Protein AF-M3IKJ7-F1 (afdb_monomer_lite)

Structure (mmCIF, N/CA/C/O backbone):
data_AF-M3IKJ7-F1
#
_entry.id   AF-M3IKJ7-F1
#
loop_
_atom_site.group_PDB
_atom_site.id
_atom_site.type_symbol
_atom_site.label_atom_id
_atom_site.label_alt_id
_atom_site.label_comp_id
_atom_site.label_asym_id
_atom_site.label_entity_id
_atom_site.label_seq_id
_atom_site.pdbx_PDB_ins_code
_atom_site.Cartn_x
_atom_site.Cartn_y
_atom_site.Cartn_z
_atom_site.occupancy
_atom_site.B_iso_or_equiv
_atom_site.auth_seq_id
_atom_site.auth_comp_id
_atom_site.auth_asym_id
_atom_site.auth_atom_id
_atom_site.pdbx_PDB_model_num
ATOM 1 N N . PHE A 1 1 ? 7.448 16.119 17.768 1.00 49.19 1 PHE A N 1
ATOM 2 C CA . PHE A 1 1 ? 7.186 15.509 16.449 1.00 49.19 1 PHE A CA 1
ATOM 3 C C . PHE A 1 1 ? 8.216 16.037 15.469 1.00 49.19 1 PHE A C 1
ATOM 5 O O . PHE A 1 1 ? 8.389 17.247 15.409 1.00 49.19 1 PHE A O 1
ATOM 12 N N . ASP A 1 2 ? 8.937 15.153 14.779 1.00 50.84 2 ASP A N 1
ATOM 13 C CA . ASP A 1 2 ? 10.041 15.494 13.873 1.00 50.84 2 ASP A CA 1
ATOM 14 C C . ASP A 1 2 ? 9.642 15.361 12.386 1.00 50.84 2 ASP A C 1
ATOM 16 O O . ASP A 1 2 ? 8.626 14.754 12.038 1.00 50.84 2 ASP A O 1
ATOM 20 N N . GLY A 1 3 ? 10.426 15.962 11.483 1.00 58.59 3 GLY A N 1
ATOM 21 C CA . GLY A 1 3 ? 10.156 15.958 10.034 1.00 58.59 3 GLY A CA 1
ATOM 22 C C . GLY A 1 3 ? 10.235 14.572 9.375 1.00 58.59 3 GLY A C 1
ATOM 23 O O . GLY A 1 3 ? 9.648 14.350 8.311 1.00 58.59 3 GLY A O 1
ATOM 24 N N . ILE A 1 4 ? 10.904 13.615 10.027 1.00 61.31 4 ILE A N 1
ATOM 25 C CA . ILE A 1 4 ? 10.989 12.216 9.587 1.00 61.31 4 ILE A CA 1
ATOM 26 C C . ILE A 1 4 ? 9.633 11.526 9.776 1.00 61.31 4 ILE A C 1
ATOM 28 O O . ILE A 1 4 ? 9.158 10.853 8.858 1.00 61.31 4 ILE A O 1
ATOM 32 N N . SER A 1 5 ? 8.960 11.761 10.908 1.00 62.12 5 SER A N 1
ATOM 33 C CA . SER A 1 5 ? 7.628 11.209 11.183 1.00 62.12 5 SER A CA 1
ATOM 34 C C . SER A 1 5 ? 6.588 11.650 10.143 1.00 62.12 5 SER A C 1
ATOM 36 O O . SER A 1 5 ? 5.828 10.821 9.639 1.00 62.12 5 SER A O 1
ATOM 38 N N . TYR A 1 6 ? 6.600 12.925 9.737 1.00 68.25 6 TYR A N 1
ATOM 39 C CA . TYR A 1 6 ? 5.694 13.439 8.697 1.00 68.25 6 TYR A CA 1
ATOM 40 C C . TYR A 1 6 ? 6.002 12.878 7.305 1.00 68.25 6 TYR A C 1
ATOM 42 O O . TYR A 1 6 ? 5.088 12.489 6.574 1.00 68.25 6 TYR A O 1
ATOM 50 N N . SER A 1 7 ? 7.283 12.783 6.944 1.00 70.75 7 SER A N 1
ATOM 51 C CA . SER A 1 7 ? 7.700 12.274 5.630 1.00 70.75 7 SER A CA 1
ATOM 52 C C . SER A 1 7 ? 7.382 10.783 5.460 1.00 70.75 7 SER A C 1
ATOM 54 O O . SER A 1 7 ? 6.938 10.354 4.386 1.00 70.75 7 SER A O 1
ATOM 56 N N . LYS A 1 8 ? 7.537 9.989 6.532 1.00 81.12 8 LYS A N 1
ATOM 57 C CA . LYS A 1 8 ? 7.109 8.584 6.558 1.00 81.12 8 LYS A CA 1
ATOM 58 C C . LYS A 1 8 ? 5.586 8.483 6.475 1.00 81.12 8 LYS A C 1
ATOM 60 O O . LYS A 1 8 ? 5.088 7.744 5.630 1.00 81.12 8 LYS A O 1
ATOM 65 N N . GLY A 1 9 ? 4.857 9.267 7.272 1.00 83.69 9 GLY A N 1
ATOM 66 C CA . GLY A 1 9 ? 3.391 9.278 7.268 1.00 83.69 9 GLY A CA 1
ATOM 67 C C . GLY A 1 9 ? 2.797 9.570 5.886 1.00 83.69 9 GLY A C 1
ATOM 68 O O . GLY A 1 9 ? 1.960 8.813 5.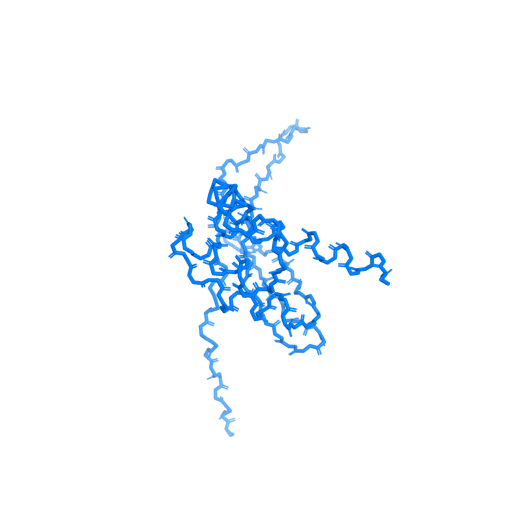398 1.00 83.69 9 GLY A O 1
ATOM 69 N N . ALA A 1 10 ? 3.296 10.602 5.198 1.00 86.69 10 ALA A N 1
ATOM 70 C CA . ALA A 1 10 ? 2.858 10.931 3.840 1.00 86.69 10 ALA A CA 1
ATOM 71 C C . ALA A 1 10 ? 3.135 9.799 2.834 1.00 86.69 10 ALA A C 1
ATOM 73 O O . ALA A 1 10 ? 2.326 9.542 1.943 1.00 86.69 10 ALA A O 1
ATOM 74 N N . SER A 1 11 ? 4.267 9.104 2.976 1.00 88.00 11 SER A N 1
ATOM 75 C CA . SER A 1 11 ? 4.621 7.982 2.099 1.00 88.00 11 SER A CA 1
ATOM 76 C C . SER A 1 11 ? 3.728 6.764 2.335 1.00 88.00 11 SER A C 1
ATOM 78 O O . SER A 1 11 ? 3.300 6.144 1.367 1.00 88.00 11 SER A O 1
ATOM 80 N N . VAL A 1 12 ? 3.374 6.471 3.591 1.00 90.25 12 VAL A N 1
ATOM 81 C CA . VAL A 1 12 ? 2.422 5.403 3.934 1.00 90.25 12 VAL A CA 1
ATOM 82 C C . VAL A 1 12 ? 1.039 5.687 3.344 1.00 90.25 12 VAL A C 1
ATOM 84 O O . VAL A 1 12 ? 0.448 4.799 2.739 1.00 90.25 12 VAL A O 1
ATOM 87 N N . LEU A 1 13 ? 0.534 6.920 3.461 1.00 92.25 13 LEU A N 1
ATOM 88 C CA . LEU A 1 13 ? -0.772 7.286 2.898 1.00 92.25 13 LEU A CA 1
ATOM 89 C C . LEU A 1 13 ? -0.793 7.196 1.371 1.00 92.25 13 LEU A C 1
ATOM 91 O O . LEU A 1 13 ? -1.753 6.676 0.807 1.00 92.25 13 LEU A O 1
ATOM 95 N N . ARG A 1 14 ? 0.273 7.655 0.700 1.00 91.56 14 ARG A N 1
ATOM 96 C CA . ARG A 1 14 ? 0.411 7.464 -0.750 1.00 91.56 14 ARG A CA 1
ATOM 97 C C . ARG A 1 14 ? 0.387 5.986 -1.104 1.00 91.56 14 ARG A C 1
ATOM 99 O O . ARG A 1 14 ? -0.348 5.601 -2.002 1.00 91.56 14 ARG A O 1
ATOM 106 N N . GLN A 1 15 ? 1.141 5.164 -0.381 1.00 93.19 15 GLN A N 1
ATOM 107 C CA . GLN A 1 15 ? 1.187 3.739 -0.660 1.00 93.19 15 GLN A CA 1
ATOM 108 C C . GLN A 1 15 ? -0.156 3.049 -0.440 1.00 93.19 15 GLN A C 1
ATOM 110 O O . GLN A 1 15 ? -0.546 2.223 -1.258 1.00 93.19 15 GLN A O 1
ATOM 115 N N . LEU A 1 16 ? -0.889 3.421 0.613 1.00 93.38 16 LEU A N 1
ATOM 116 C CA . LEU A 1 16 ? -2.245 2.931 0.839 1.00 93.38 16 LEU A CA 1
ATOM 117 C C . LEU A 1 16 ? -3.164 3.300 -0.327 1.00 93.38 16 LEU A C 1
ATOM 119 O O . LEU A 1 16 ? -3.900 2.450 -0.808 1.00 93.38 16 LEU A O 1
ATOM 123 N N . MET A 1 17 ? -3.094 4.547 -0.800 1.00 93.88 17 MET A N 1
ATOM 124 C CA . MET A 1 17 ? -3.883 5.021 -1.938 1.00 93.88 17 MET A CA 1
ATOM 125 C C . MET A 1 17 ? -3.571 4.241 -3.222 1.00 93.88 17 MET A C 1
ATOM 127 O O . MET A 1 17 ? -4.501 3.855 -3.922 1.00 93.88 17 MET A O 1
ATOM 131 N N . TYR A 1 18 ? -2.296 3.962 -3.514 1.00 91.56 18 TYR A N 1
ATOM 132 C CA . TYR A 1 18 ? -1.926 3.092 -4.639 1.00 91.56 18 TYR A CA 1
ATOM 133 C C . TYR A 1 18 ? -2.409 1.651 -4.439 1.00 91.56 18 TYR A C 1
ATOM 135 O O . TYR A 1 18 ? -2.829 1.018 -5.401 1.00 91.56 18 TYR A O 1
ATOM 143 N N . TYR A 1 19 ? -2.371 1.144 -3.205 1.00 91.12 19 TYR A N 1
ATOM 144 C CA . TYR A 1 19 ? -2.745 -0.232 -2.880 1.00 91.12 19 TYR A CA 1
ATOM 145 C C . TYR A 1 19 ? -4.250 -0.493 -2.998 1.00 91.12 19 TYR A C 1
ATOM 147 O O . TYR A 1 19 ? -4.653 -1.512 -3.546 1.00 91.12 19 TYR A O 1
ATOM 155 N N . ILE A 1 20 ? -5.092 0.429 -2.520 1.00 92.44 20 ILE A N 1
ATOM 156 C CA . ILE A 1 20 ? -6.556 0.254 -2.547 1.00 92.44 20 ILE A CA 1
ATOM 157 C C . ILE A 1 20 ? -7.242 0.931 -3.741 1.00 92.44 20 ILE A C 1
ATOM 159 O O . ILE A 1 20 ? -8.445 0.754 -3.943 1.00 92.44 20 ILE A O 1
ATOM 163 N N . GLY A 1 21 ? -6.493 1.723 -4.510 1.00 91.12 21 GLY A N 1
ATOM 164 C CA . GLY A 1 21 ? -6.993 2.556 -5.598 1.00 91.12 21 GLY A CA 1
ATOM 165 C C . GLY A 1 21 ? -7.435 3.951 -5.142 1.00 91.12 21 GLY A C 1
ATOM 166 O O . GLY A 1 21 ? -8.006 4.139 -4.064 1.00 91.12 21 GLY A O 1
ATOM 167 N N . GLU A 1 22 ? -7.197 4.949 -5.996 1.00 93.19 22 GLU A N 1
ATOM 168 C CA . GLU A 1 22 ? -7.457 6.362 -5.694 1.00 93.19 22 GLU A CA 1
ATOM 169 C C . GLU A 1 22 ? -8.942 6.652 -5.422 1.00 93.19 22 GLU A C 1
ATOM 171 O O . GLU A 1 22 ? -9.268 7.369 -4.472 1.00 93.19 22 GLU A O 1
ATOM 176 N N . ASP A 1 23 ? -9.851 6.060 -6.201 1.00 95.00 23 ASP A N 1
ATOM 177 C CA . ASP A 1 23 ? -11.296 6.246 -6.026 1.00 95.00 23 ASP A CA 1
ATOM 178 C C . ASP A 1 23 ? -11.797 5.638 -4.712 1.00 95.00 23 ASP A C 1
ATOM 180 O O . ASP A 1 23 ? -12.518 6.299 -3.956 1.00 95.00 23 ASP A O 1
ATOM 184 N N . SER A 1 24 ? -11.364 4.414 -4.393 1.00 95.25 24 SER A N 1
ATOM 185 C CA . SER A 1 24 ? -11.658 3.754 -3.115 1.00 95.25 24 SER A CA 1
ATOM 186 C C . SER A 1 24 ? -11.144 4.582 -1.943 1.00 95.25 24 SER A C 1
ATOM 188 O O . SER A 1 24 ? -11.883 4.823 -0.990 1.00 95.25 24 SER A O 1
ATOM 190 N N . PHE A 1 25 ? -9.908 5.084 -2.033 1.00 95.75 25 PHE A N 1
ATOM 191 C CA . PHE A 1 25 ? -9.309 5.934 -1.008 1.00 95.75 25 PHE A CA 1
ATOM 192 C C . PHE A 1 25 ? -10.103 7.230 -0.810 1.00 95.75 25 PHE A C 1
ATOM 194 O O . PHE A 1 25 ? -10.460 7.580 0.315 1.00 95.75 25 PHE A O 1
ATOM 201 N N . ARG A 1 26 ? -10.453 7.938 -1.891 1.00 97.25 26 ARG A N 1
ATOM 202 C CA . ARG A 1 26 ? -11.256 9.172 -1.819 1.00 97.25 26 ARG A CA 1
ATOM 203 C C . ARG A 1 26 ? -12.636 8.932 -1.214 1.00 97.25 26 ARG A C 1
ATOM 205 O O . ARG A 1 26 ? -13.080 9.718 -0.373 1.00 97.25 26 ARG A O 1
ATOM 212 N N . ASN A 1 27 ? -13.314 7.863 -1.621 1.00 97.69 27 ASN A N 1
ATOM 213 C CA . ASN A 1 27 ? -14.622 7.506 -1.080 1.00 97.69 27 ASN A CA 1
ATOM 214 C C . ASN A 1 27 ? -14.529 7.116 0.401 1.00 97.69 27 ASN A C 1
ATOM 216 O O . ASN A 1 27 ? -15.356 7.562 1.200 1.00 97.69 27 ASN A O 1
ATOM 220 N N . ALA A 1 28 ? -13.482 6.387 0.791 1.00 97.19 28 ALA A N 1
ATOM 221 C CA . ALA A 1 28 ? -13.230 6.025 2.178 1.00 97.19 28 ALA A CA 1
ATOM 222 C C . ALA A 1 28 ? -12.971 7.260 3.046 1.00 97.19 28 ALA A C 1
ATOM 224 O O . ALA A 1 28 ? -13.550 7.376 4.120 1.00 97.19 28 ALA A O 1
ATOM 225 N N . MET A 1 29 ? -12.179 8.226 2.566 1.00 97.50 29 MET A N 1
ATOM 226 C CA . MET A 1 29 ? -11.946 9.489 3.277 1.00 97.50 29 MET A CA 1
ATOM 227 C C . MET A 1 29 ? -13.249 10.261 3.508 1.00 97.50 29 MET A C 1
ATOM 229 O O . MET A 1 29 ? -13.505 10.724 4.620 1.00 97.50 29 MET A O 1
ATOM 233 N N . ARG A 1 30 ? -14.104 10.376 2.480 1.00 97.69 30 ARG A N 1
ATOM 234 C CA . ARG A 1 30 ? -15.425 11.018 2.612 1.00 97.69 30 ARG A CA 1
ATOM 235 C C . ARG A 1 30 ? -16.266 10.330 3.685 1.00 97.69 30 ARG A C 1
ATOM 237 O O . ARG A 1 30 ? -16.794 11.003 4.568 1.00 97.69 30 ARG A O 1
ATOM 244 N N . LYS A 1 31 ? -16.344 8.999 3.634 1.00 97.69 31 LYS A N 1
ATOM 245 C CA . LYS A 1 31 ? -17.087 8.185 4.600 1.00 97.69 31 LYS A CA 1
ATOM 246 C C . LYS A 1 31 ? -16.530 8.324 6.016 1.00 97.69 31 LYS A C 1
ATOM 248 O O . LYS A 1 31 ? -17.299 8.524 6.950 1.00 97.69 31 LYS A O 1
ATOM 253 N N . TYR A 1 32 ? -15.210 8.280 6.168 1.00 97.75 32 TYR A N 1
ATOM 254 C CA . TYR A 1 32 ? -14.512 8.410 7.444 1.00 97.75 32 TYR A CA 1
ATOM 255 C C . TYR A 1 32 ? -14.833 9.743 8.120 1.00 97.75 32 TYR A C 1
ATOM 257 O O . TYR A 1 32 ? -15.314 9.771 9.252 1.00 97.75 32 TYR A O 1
ATOM 265 N N . PHE A 1 33 ? -14.653 10.855 7.403 1.00 97.06 33 PHE A N 1
ATOM 266 C CA . PHE A 1 33 ? -14.921 12.182 7.955 1.00 97.06 33 PHE A CA 1
ATOM 267 C C . PHE A 1 33 ? -16.398 12.412 8.278 1.00 97.06 33 PHE A C 1
ATOM 269 O O . PHE A 1 33 ? -16.702 13.098 9.250 1.00 97.06 33 PHE A O 1
ATOM 276 N N . GLN A 1 34 ? -17.319 11.845 7.494 1.00 97.44 34 GLN A N 1
ATOM 277 C CA . GLN A 1 34 ? -18.748 11.906 7.807 1.00 97.44 34 GLN A CA 1
ATOM 278 C C . GLN A 1 34 ? -19.087 11.093 9.060 1.00 97.44 34 GLN A C 1
ATOM 280 O O . GLN A 1 34 ? -19.786 11.596 9.938 1.00 97.44 34 GLN A O 1
ATOM 285 N N . LYS A 1 35 ? -18.568 9.864 9.158 1.00 97.31 35 LYS A N 1
ATOM 286 C CA . LYS A 1 35 ? -18.843 8.928 10.257 1.00 97.31 35 LYS A CA 1
ATOM 287 C C . LYS A 1 35 ? -18.307 9.424 11.598 1.00 97.31 35 LYS A C 1
ATOM 289 O O . LYS A 1 35 ? -18.998 9.306 12.602 1.00 97.31 35 LYS A O 1
ATOM 294 N N . PHE A 1 36 ? -17.104 9.992 11.611 1.00 97.06 36 PHE A N 1
ATOM 295 C CA . PHE A 1 36 ? -16.411 10.397 12.838 1.00 97.06 36 PHE A CA 1
ATOM 296 C C . PHE A 1 36 ? -16.386 11.912 13.056 1.00 97.06 36 PHE A C 1
ATOM 298 O O . PHE A 1 36 ? -15.547 12.443 13.787 1.00 97.06 36 PHE A O 1
ATOM 305 N N . LYS A 1 37 ? -17.314 12.638 12.426 1.00 96.25 37 LYS A N 1
ATOM 306 C CA . LYS A 1 37 ? -17.438 14.084 12.599 1.00 96.25 37 LYS A CA 1
ATOM 307 C C . LYS A 1 37 ? -17.582 14.434 14.087 1.00 96.25 37 LYS A C 1
ATOM 309 O O . LYS A 1 37 ? -18.373 13.821 14.800 1.00 96.25 37 LYS A O 1
ATOM 314 N N . ASN A 1 38 ? -16.836 15.445 14.538 1.00 93.88 38 ASN A N 1
ATOM 315 C CA . ASN A 1 38 ? -16.834 15.941 15.924 1.00 93.88 38 ASN A CA 1
ATOM 316 C C . ASN A 1 38 ? -16.475 14.881 16.985 1.00 93.88 38 ASN A C 1
ATOM 318 O O . ASN A 1 38 ? -16.836 15.035 18.149 1.00 93.88 38 ASN A O 1
ATOM 322 N N . SER A 1 39 ? -15.791 13.809 16.585 1.00 94.75 39 SER A N 1
ATOM 323 C CA . SER A 1 39 ? -15.410 12.698 17.457 1.00 94.75 39 SER A CA 1
ATOM 324 C C . SER A 1 39 ? -13.895 12.502 17.445 1.00 94.75 39 SER A C 1
ATOM 326 O O . SER A 1 39 ? -13.207 12.919 16.513 1.00 94.75 39 SER A O 1
ATOM 328 N N . ASN A 1 40 ? -13.377 11.836 18.474 1.00 94.62 40 ASN A N 1
ATOM 329 C CA . ASN A 1 40 ? -12.000 11.350 18.480 1.00 94.62 40 ASN A CA 1
ATOM 330 C C . ASN A 1 40 ? -11.938 9.979 17.802 1.00 94.62 40 ASN A C 1
ATOM 332 O O . ASN A 1 40 ? -12.889 9.206 17.889 1.00 94.62 40 ASN A O 1
ATOM 336 N N . THR A 1 41 ? -10.821 9.687 17.142 1.00 95.31 41 THR A N 1
ATOM 337 C CA . THR A 1 41 ? -10.630 8.455 16.363 1.00 95.31 41 THR A CA 1
ATOM 338 C C . THR A 1 41 ? -9.305 7.791 16.701 1.00 95.31 41 THR A C 1
ATOM 340 O O . THR A 1 41 ? -8.379 8.443 17.189 1.00 95.31 41 THR A O 1
ATOM 343 N N . ILE A 1 42 ? -9.219 6.494 16.425 1.00 93.44 42 ILE A N 1
ATOM 344 C CA . ILE A 1 42 ? -7.996 5.695 16.513 1.00 93.44 42 ILE A CA 1
ATOM 345 C C . ILE A 1 42 ? -7.626 5.107 15.145 1.00 93.44 42 ILE A C 1
ATOM 347 O O . ILE A 1 42 ? -8.422 5.105 14.210 1.00 93.44 42 ILE A O 1
ATOM 351 N N . GLN A 1 43 ? -6.414 4.556 15.020 1.00 91.81 43 GLN A N 1
ATOM 352 C CA . GLN A 1 43 ? -5.921 3.954 13.770 1.00 91.81 43 GLN A CA 1
ATOM 353 C C . GLN A 1 43 ? -6.881 2.901 13.191 1.00 91.81 43 GLN A C 1
ATOM 355 O O . GLN A 1 43 ? -7.094 2.874 11.980 1.00 91.81 43 GLN A O 1
ATOM 360 N N . ASN A 1 44 ? -7.497 2.070 14.036 1.00 93.12 44 ASN A N 1
ATOM 361 C CA . ASN A 1 44 ? -8.426 1.036 13.575 1.00 93.12 44 ASN A CA 1
ATOM 362 C C . ASN A 1 44 ? -9.682 1.621 12.913 1.00 93.12 44 ASN A C 1
ATOM 364 O O . ASN A 1 44 ? -10.113 1.085 11.900 1.00 93.12 44 ASN A O 1
ATOM 368 N N . ASP A 1 45 ? -10.205 2.756 13.394 1.00 95.50 45 ASP A N 1
ATOM 369 C CA . ASP A 1 45 ? -11.365 3.421 12.780 1.00 95.50 45 ASP A CA 1
ATOM 370 C C . ASP A 1 45 ? -11.088 3.793 11.317 1.00 95.50 45 ASP A C 1
ATOM 372 O O . ASP A 1 45 ? -11.935 3.637 10.428 1.00 95.50 45 ASP A O 1
ATOM 376 N N . PHE A 1 46 ? -9.872 4.282 11.068 1.00 94.62 46 PHE A N 1
ATOM 377 C CA . PHE A 1 46 ? -9.403 4.641 9.738 1.00 94.62 46 PHE A CA 1
ATOM 378 C C . PHE A 1 46 ? -9.237 3.398 8.860 1.00 94.62 46 PHE A C 1
ATOM 380 O O . PHE A 1 46 ? -9.785 3.347 7.756 1.00 94.62 46 PHE A O 1
ATOM 387 N N . LEU A 1 47 ? -8.534 2.377 9.359 1.00 94.44 47 LEU A N 1
ATOM 388 C CA . LEU A 1 47 ? -8.254 1.160 8.594 1.00 94.44 47 LEU A CA 1
ATOM 389 C C . LEU A 1 47 ? -9.517 0.357 8.263 1.00 94.44 47 LEU A C 1
ATOM 391 O O . LEU A 1 47 ? -9.639 -0.174 7.157 1.00 94.44 47 LEU A O 1
ATOM 395 N N . ASP A 1 48 ? -10.472 0.298 9.189 1.00 95.50 48 ASP A N 1
ATOM 396 C CA . ASP A 1 48 ? -11.748 -0.378 8.973 1.00 95.50 48 ASP A CA 1
ATOM 397 C C . ASP A 1 48 ? -12.567 0.349 7.897 1.00 95.50 48 ASP A C 1
ATOM 399 O O . ASP A 1 48 ? -13.121 -0.294 7.008 1.00 95.50 48 ASP A O 1
ATOM 403 N N . THR A 1 49 ? -12.576 1.688 7.897 1.00 96.56 49 THR A N 1
ATOM 404 C CA . THR A 1 49 ? -13.297 2.472 6.876 1.00 96.56 49 THR A CA 1
ATOM 405 C C . THR A 1 49 ? -12.684 2.309 5.479 1.00 96.56 49 THR A C 1
ATOM 407 O O . THR A 1 49 ? -13.403 2.215 4.477 1.00 96.56 49 THR A O 1
ATOM 410 N N . MET A 1 50 ? -11.352 2.249 5.407 1.00 96.31 50 MET A N 1
ATOM 411 C CA . MET A 1 50 ? -10.612 1.969 4.173 1.00 96.31 50 MET A CA 1
ATOM 412 C C . MET A 1 50 ? -10.895 0.555 3.653 1.00 96.31 50 MET A C 1
ATOM 414 O O . MET A 1 50 ? -11.180 0.392 2.465 1.00 96.31 50 MET A O 1
ATOM 418 N N . SER A 1 51 ? -10.887 -0.451 4.535 1.00 95.31 51 SER A N 1
ATOM 419 C CA . SER A 1 51 ? -11.207 -1.840 4.172 1.00 95.31 51 SER A CA 1
ATOM 420 C C . SER A 1 51 ? -12.638 -1.970 3.654 1.00 95.31 51 SER A C 1
ATOM 422 O O . SER A 1 51 ? -12.876 -2.568 2.611 1.00 95.31 51 SER A O 1
ATOM 424 N N . GLU A 1 52 ? -13.596 -1.353 4.351 1.00 94.81 52 GLU A N 1
ATOM 425 C CA . GLU A 1 52 ? -15.017 -1.408 4.003 1.00 94.81 52 GLU A CA 1
ATOM 426 C C . GLU A 1 52 ? -15.295 -0.816 2.616 1.00 94.81 52 GLU A C 1
ATOM 428 O O . GLU A 1 52 ? -16.120 -1.333 1.870 1.00 94.81 52 GLU A O 1
ATOM 433 N N . THR A 1 53 ? -14.608 0.272 2.262 1.00 94.00 53 THR A N 1
ATOM 434 C CA . THR A 1 53 ? -14.850 0.970 0.992 1.00 94.00 53 THR A CA 1
ATOM 435 C C . THR A 1 53 ? -14.106 0.332 -0.182 1.00 94.00 53 THR A C 1
ATOM 437 O O . THR A 1 53 ? -14.599 0.381 -1.305 1.00 94.00 53 THR A O 1
ATOM 440 N N . SER A 1 54 ? -12.930 -0.255 0.060 1.00 92.69 54 SER A N 1
ATOM 441 C CA . SER A 1 54 ? -12.110 -0.888 -0.984 1.00 92.69 54 SER A CA 1
ATOM 442 C C . SER A 1 54 ? -12.421 -2.368 -1.213 1.00 92.69 54 SER A C 1
ATOM 444 O O . SER A 1 54 ? -12.091 -2.899 -2.269 1.00 92.69 54 SER A O 1
ATOM 446 N N . GLY A 1 55 ? -13.025 -3.050 -0.234 1.00 92.81 55 GLY A N 1
ATOM 447 C CA . GLY A 1 55 ? -13.209 -4.504 -0.253 1.00 92.81 55 GLY A CA 1
ATOM 448 C C . GLY A 1 55 ? -11.927 -5.303 0.023 1.00 92.81 55 GLY A C 1
ATOM 449 O O . GLY A 1 55 ? -11.950 -6.529 -0.074 1.00 92.81 55 GLY A O 1
ATOM 450 N N . ILE A 1 56 ? -10.821 -4.638 0.373 1.00 89.81 56 ILE A N 1
ATOM 451 C CA . ILE A 1 56 ? -9.521 -5.257 0.668 1.00 89.81 56 ILE A CA 1
ATOM 452 C C . ILE A 1 56 ? -9.293 -5.236 2.183 1.00 89.81 56 ILE A C 1
ATOM 454 O O . ILE A 1 56 ? -9.400 -4.183 2.809 1.00 89.81 56 ILE A O 1
ATOM 458 N N . ASP A 1 57 ? -8.935 -6.374 2.790 1.00 88.50 57 ASP A N 1
ATOM 459 C CA . ASP A 1 57 ? -8.496 -6.388 4.194 1.00 88.50 57 ASP A CA 1
ATOM 460 C C . ASP A 1 57 ? -7.075 -5.819 4.309 1.00 88.50 57 ASP A C 1
ATOM 462 O O . ASP A 1 57 ? -6.077 -6.506 4.077 1.00 88.50 57 ASP A O 1
ATOM 466 N N . ILE A 1 58 ? -6.978 -4.544 4.691 1.00 90.25 58 ILE A N 1
ATOM 467 C CA . ILE A 1 58 ? -5.694 -3.844 4.796 1.00 90.25 58 ILE A CA 1
ATOM 468 C C . ILE A 1 58 ? -4.988 -4.052 6.142 1.00 90.25 58 ILE A C 1
ATOM 470 O O . ILE A 1 58 ? -3.945 -3.442 6.375 1.00 90.25 58 ILE A O 1
ATOM 474 N N . ARG A 1 59 ? -5.500 -4.888 7.057 1.00 88.12 59 ARG A N 1
ATOM 475 C CA . ARG A 1 59 ? -4.885 -5.058 8.390 1.00 88.12 59 ARG A CA 1
ATOM 476 C C . ARG A 1 59 ? -3.485 -5.651 8.313 1.00 88.12 59 ARG A C 1
ATOM 478 O O . ARG A 1 59 ? -2.590 -5.207 9.030 1.00 88.12 59 ARG A O 1
ATOM 485 N N . ASN A 1 60 ? -3.276 -6.629 7.434 1.00 86.38 60 ASN A N 1
ATOM 486 C CA . ASN A 1 60 ? -1.950 -7.217 7.235 1.00 86.38 60 ASN A CA 1
ATOM 487 C C . ASN A 1 60 ? -0.984 -6.201 6.618 1.00 86.38 60 ASN A C 1
ATOM 489 O O . ASN A 1 60 ? 0.125 -6.032 7.119 1.00 86.38 60 ASN A O 1
ATOM 493 N N . TRP A 1 61 ? -1.448 -5.446 5.620 1.00 91.25 61 TRP A N 1
ATOM 494 C CA . TRP A 1 61 ? -0.684 -4.344 5.041 1.00 91.25 61 TRP A CA 1
ATOM 495 C C . TRP A 1 61 ? -0.321 -3.282 6.095 1.00 91.25 61 TRP A C 1
ATOM 497 O O . TRP A 1 61 ? 0.825 -2.842 6.166 1.00 91.25 61 TRP A O 1
ATOM 507 N N . SER A 1 62 ? -1.258 -2.922 6.978 1.00 90.56 62 SER A N 1
ATOM 508 C CA . SER A 1 62 ? -1.020 -1.974 8.072 1.00 90.56 62 SER A CA 1
ATOM 509 C C . SER A 1 62 ? 0.070 -2.468 9.014 1.00 90.56 62 SER A C 1
ATOM 511 O O . SER A 1 62 ? 0.960 -1.698 9.359 1.00 90.56 62 SER A O 1
ATOM 513 N N . LYS A 1 63 ? 0.045 -3.745 9.410 1.00 89.44 63 LYS A N 1
ATOM 514 C CA . LYS A 1 63 ? 1.100 -4.307 10.267 1.00 89.44 63 LYS A CA 1
ATOM 515 C C . LYS A 1 63 ? 2.473 -4.166 9.619 1.00 89.44 63 LYS A C 1
ATOM 517 O O . LYS A 1 63 ? 3.437 -3.782 10.272 1.00 89.44 63 LYS A O 1
ATOM 522 N N . GLU A 1 64 ? 2.564 -4.426 8.319 1.00 90.00 64 GLU A N 1
ATOM 523 C CA . GLU A 1 64 ? 3.810 -4.279 7.572 1.00 90.00 64 GLU A CA 1
ATOM 524 C C . GLU A 1 64 ? 4.273 -2.817 7.486 1.00 90.00 64 GLU A C 1
ATOM 526 O O . GLU A 1 64 ? 5.459 -2.544 7.665 1.00 90.00 64 GLU A O 1
ATOM 531 N N . TRP A 1 65 ? 3.376 -1.863 7.236 1.00 89.56 65 TRP A N 1
ATOM 532 C CA . TRP A 1 65 ? 3.749 -0.475 6.927 1.00 89.56 65 TRP A CA 1
ATOM 533 C C . TRP A 1 65 ? 3.758 0.491 8.111 1.00 89.56 65 TRP A C 1
ATOM 535 O O . TRP A 1 65 ? 4.606 1.388 8.164 1.00 89.56 65 TRP A O 1
ATOM 545 N N . LEU A 1 66 ? 2.823 0.329 9.043 1.00 88.75 66 LEU A N 1
ATOM 546 C CA . LEU A 1 66 ? 2.628 1.220 10.187 1.00 88.75 66 LEU A CA 1
ATOM 547 C C . LEU A 1 66 ? 3.323 0.694 11.442 1.00 88.75 66 LEU A C 1
ATOM 549 O O . LEU A 1 66 ? 3.989 1.470 12.128 1.00 88.75 66 LEU A O 1
ATOM 553 N N . ASP A 1 67 ? 3.260 -0.616 11.685 1.00 89.38 67 ASP A N 1
ATOM 554 C CA . ASP A 1 67 ? 3.673 -1.188 12.975 1.00 89.38 67 ASP A CA 1
ATOM 555 C C . ASP A 1 67 ? 5.140 -1.655 12.991 1.00 89.38 67 ASP A C 1
ATOM 557 O O . ASP A 1 67 ? 5.632 -2.160 14.000 1.00 89.38 67 ASP A O 1
ATOM 561 N N . THR A 1 68 ? 5.874 -1.481 11.885 1.00 89.31 68 THR A N 1
ATOM 562 C CA . THR A 1 68 ? 7.287 -1.878 11.789 1.00 89.31 68 THR A CA 1
ATOM 563 C C . THR A 1 68 ? 8.204 -0.754 11.293 1.00 89.31 68 THR A C 1
ATOM 565 O O . THR A 1 68 ? 7.811 0.201 10.610 1.00 89.31 68 THR A O 1
ATOM 568 N N . THR A 1 69 ? 9.482 -0.857 11.659 1.00 89.19 69 THR A N 1
ATOM 569 C CA . THR A 1 69 ? 10.546 0.089 11.294 1.00 89.19 69 THR A CA 1
ATOM 570 C C . THR A 1 69 ? 11.369 -0.396 10.102 1.00 89.19 69 THR A C 1
ATOM 572 O O . THR A 1 69 ? 11.344 -1.572 9.746 1.00 89.19 69 THR A O 1
ATOM 575 N N . GLY A 1 70 ? 12.110 0.512 9.468 1.00 89.00 70 GLY A N 1
ATOM 576 C CA . GLY A 1 70 ? 12.959 0.186 8.323 1.00 89.00 70 GLY A CA 1
ATOM 577 C C . GLY A 1 70 ? 12.268 0.296 6.969 1.00 89.00 70 GLY A C 1
ATOM 578 O O . GLY A 1 70 ? 11.047 0.413 6.871 1.00 89.00 70 GLY A O 1
ATOM 579 N N . VAL A 1 71 ? 13.083 0.272 5.919 1.00 90.88 71 VAL A N 1
ATOM 580 C CA . VAL A 1 71 ? 12.673 0.405 4.515 1.00 90.88 71 VAL A CA 1
ATOM 581 C C . VAL A 1 71 ? 13.130 -0.805 3.707 1.00 90.88 71 VAL A C 1
ATOM 583 O O . VAL A 1 71 ? 14.091 -1.467 4.093 1.00 90.88 71 VAL A O 1
ATOM 586 N N . ASN A 1 72 ? 12.442 -1.102 2.604 1.00 92.62 72 ASN A N 1
ATOM 587 C CA . ASN A 1 72 ? 12.917 -2.067 1.612 1.00 92.62 72 ASN A CA 1
ATOM 588 C C . ASN A 1 72 ? 13.589 -1.342 0.450 1.00 92.62 72 ASN A C 1
ATOM 590 O O . ASN A 1 72 ? 13.130 -0.277 0.042 1.00 92.62 72 ASN A O 1
ATOM 594 N N . THR A 1 73 ? 14.609 -1.970 -0.127 1.00 93.94 73 THR A N 1
ATOM 595 C CA . THR A 1 73 ? 15.226 -1.512 -1.376 1.00 93.94 73 THR A CA 1
ATOM 596 C C . THR A 1 73 ? 14.593 -2.255 -2.546 1.00 93.94 73 THR A C 1
ATOM 598 O O . THR A 1 73 ? 14.521 -3.484 -2.530 1.00 93.94 73 THR A O 1
ATOM 601 N N . LEU A 1 74 ? 14.142 -1.524 -3.565 1.00 92.06 74 LEU A N 1
ATOM 602 C CA . LEU A 1 74 ? 13.612 -2.087 -4.808 1.00 92.06 74 LEU A CA 1
ATOM 603 C C . LEU A 1 74 ? 14.639 -1.893 -5.922 1.00 92.06 74 LEU A C 1
ATOM 605 O O . LEU A 1 74 ? 15.097 -0.778 -6.157 1.00 92.06 74 LEU A O 1
ATOM 609 N N . LEU A 1 75 ? 15.010 -2.981 -6.595 1.00 92.69 75 LEU A N 1
ATOM 610 C CA . LEU A 1 75 ? 16.019 -2.987 -7.649 1.00 92.69 75 LEU A CA 1
ATOM 611 C C . LEU A 1 75 ? 15.410 -3.458 -8.974 1.00 92.69 75 LEU A C 1
ATOM 613 O O . LEU A 1 75 ? 14.867 -4.566 -9.018 1.00 92.69 75 LEU A O 1
ATOM 617 N N . PRO A 1 76 ? 15.537 -2.683 -10.064 1.00 89.94 76 PRO A N 1
ATOM 618 C CA . PRO A 1 76 ? 15.193 -3.163 -11.392 1.00 89.94 76 PRO A CA 1
ATOM 619 C C . PRO A 1 76 ? 16.238 -4.181 -11.868 1.00 89.94 76 PRO A C 1
ATOM 621 O O . 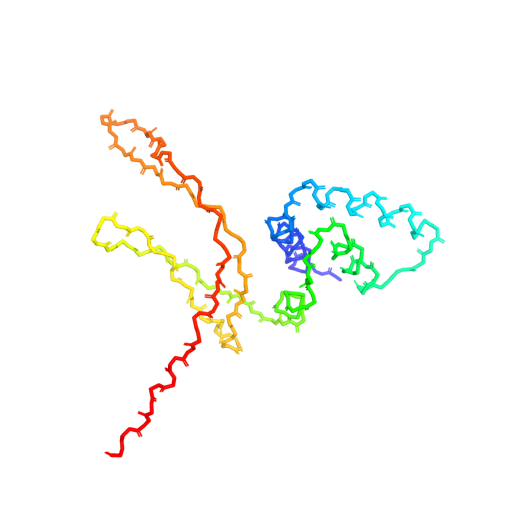PRO A 1 76 ? 17.443 -3.970 -11.735 1.00 89.94 76 PRO A O 1
ATOM 624 N N . VAL A 1 77 ? 15.781 -5.295 -12.432 1.00 90.06 77 VAL A N 1
ATOM 625 C CA . VAL A 1 77 ? 16.628 -6.363 -12.969 1.00 90.06 77 VAL A CA 1
ATOM 626 C C . VAL A 1 77 ? 16.104 -6.763 -14.343 1.00 90.06 77 VAL A C 1
ATOM 628 O O . VAL A 1 77 ? 15.009 -7.306 -14.457 1.00 90.06 77 VAL A O 1
ATOM 631 N N . TRP A 1 78 ? 16.896 -6.532 -15.387 1.00 85.69 78 TRP A N 1
ATOM 632 C CA . TRP A 1 78 ? 16.581 -6.973 -16.746 1.00 85.69 78 TRP A CA 1
ATOM 633 C C . TRP A 1 78 ? 17.114 -8.385 -16.997 1.00 85.69 78 TRP A C 1
ATOM 635 O O . TRP A 1 78 ? 18.294 -8.652 -16.769 1.00 85.69 78 TRP A O 1
ATOM 645 N N . LYS A 1 79 ? 16.255 -9.292 -17.474 1.00 87.00 79 LYS A N 1
ATOM 646 C CA . LYS A 1 79 ? 16.635 -10.641 -17.929 1.00 87.00 79 LYS A CA 1
ATOM 647 C C . LYS A 1 79 ? 15.778 -11.049 -19.114 1.00 87.00 79 LYS A C 1
ATOM 649 O O . LYS A 1 79 ? 14.566 -10.897 -19.046 1.00 87.00 79 LYS A O 1
ATOM 654 N N . GLU A 1 80 ? 16.398 -11.581 -20.168 1.00 89.38 80 GLU A N 1
ATOM 655 C CA . GLU A 1 80 ? 15.685 -12.160 -21.323 1.00 89.38 80 GLU A CA 1
ATOM 656 C C . GLU A 1 80 ? 14.575 -11.237 -21.870 1.00 89.38 80 GLU A C 1
ATOM 658 O O . GLU A 1 80 ? 13.444 -11.657 -22.101 1.00 89.38 80 GLU A O 1
ATOM 663 N N . ASN A 1 81 ? 14.889 -9.945 -22.027 1.00 81.94 81 ASN A N 1
ATOM 664 C CA . ASN A 1 81 ? 13.953 -8.913 -22.493 1.00 81.94 81 ASN A CA 1
ATOM 665 C C . ASN A 1 81 ? 12.725 -8.673 -21.580 1.00 81.94 81 ASN A C 1
ATOM 667 O O . ASN A 1 81 ? 11.702 -8.149 -22.018 1.00 81.94 81 ASN A O 1
ATOM 671 N N . ARG A 1 82 ? 12.814 -9.044 -20.298 1.00 82.50 82 ARG A N 1
ATOM 672 C CA . ARG A 1 82 ? 11.800 -8.791 -19.265 1.00 82.50 82 ARG A CA 1
ATOM 673 C C . ARG A 1 82 ? 12.397 -7.995 -18.107 1.00 82.50 82 ARG A C 1
ATOM 675 O O . ARG A 1 82 ? 13.525 -8.255 -17.681 1.00 82.50 82 ARG A O 1
ATOM 682 N N . LEU A 1 83 ? 11.620 -7.048 -17.584 1.00 84.06 83 LEU A N 1
ATOM 683 C CA . LEU A 1 83 ? 11.948 -6.303 -16.371 1.00 84.06 83 LEU A CA 1
ATOM 684 C C . LEU A 1 83 ? 11.367 -7.021 -15.151 1.00 84.06 83 LEU A C 1
ATOM 686 O O . LEU A 1 83 ? 10.170 -7.284 -15.084 1.00 84.06 83 LEU A O 1
ATOM 690 N N . PHE A 1 84 ? 12.217 -7.283 -14.166 1.00 86.62 84 PHE A N 1
ATOM 691 C CA . PHE A 1 84 ? 11.844 -7.769 -12.845 1.00 86.62 84 PHE A CA 1
ATOM 692 C C . PHE A 1 84 ? 12.124 -6.683 -11.810 1.00 86.62 84 PHE A C 1
ATOM 694 O O . PHE A 1 84 ? 13.152 -6.011 -11.882 1.00 86.62 84 PHE A O 1
ATOM 701 N N . ILE A 1 85 ? 11.255 -6.546 -10.811 1.00 88.69 85 ILE A N 1
ATOM 702 C CA . ILE A 1 85 ? 11.529 -5.722 -9.631 1.00 88.69 85 ILE A CA 1
ATOM 703 C C . ILE A 1 85 ? 11.906 -6.655 -8.485 1.00 88.69 85 ILE A C 1
ATOM 705 O O . ILE A 1 85 ? 11.084 -7.431 -8.002 1.00 88.69 85 ILE A O 1
ATOM 709 N N . ARG A 1 86 ? 13.170 -6.610 -8.058 1.00 91.25 86 ARG A N 1
ATOM 710 C CA . ARG A 1 86 ? 13.658 -7.378 -6.911 1.00 91.25 86 ARG A CA 1
ATOM 711 C C . ARG A 1 86 ? 13.578 -6.525 -5.655 1.00 91.25 86 ARG A C 1
ATOM 713 O O . ARG A 1 86 ? 14.247 -5.500 -5.566 1.00 91.25 86 ARG A O 1
ATOM 720 N N . GLN A 1 87 ? 12.829 -6.992 -4.667 1.00 92.25 87 GLN A N 1
ATOM 721 C CA . GLN A 1 87 ? 12.795 -6.390 -3.341 1.00 92.25 87 GLN A CA 1
ATOM 722 C C . GLN A 1 87 ? 13.852 -7.023 -2.433 1.00 92.25 87 GLN A C 1
ATOM 724 O O . GLN A 1 87 ? 13.966 -8.247 -2.362 1.00 92.25 87 GLN A O 1
ATOM 729 N N . LEU A 1 88 ? 14.619 -6.187 -1.736 1.00 93.19 88 LEU A N 1
ATOM 730 C CA . LEU A 1 88 ? 15.522 -6.606 -0.670 1.00 93.19 88 LEU A CA 1
ATOM 731 C C . LEU A 1 88 ? 14.847 -6.423 0.702 1.00 93.19 88 LEU A C 1
ATOM 733 O O . LEU A 1 88 ? 14.102 -5.449 0.895 1.00 93.19 88 LEU A O 1
ATOM 737 N N . PRO A 1 89 ? 15.083 -7.347 1.654 1.00 92.88 89 PRO A N 1
ATOM 738 C CA . PRO A 1 89 ? 14.576 -7.216 3.014 1.00 92.88 89 PRO A CA 1
ATOM 739 C C . PRO A 1 89 ? 15.148 -5.963 3.675 1.00 92.88 89 PRO A C 1
ATOM 741 O O . PRO A 1 89 ? 16.183 -5.447 3.264 1.00 92.88 89 PRO A O 1
ATOM 744 N N . SER A 1 90 ? 14.456 -5.451 4.686 1.00 93.06 90 SER A N 1
ATOM 745 C CA . SER A 1 90 ? 14.945 -4.281 5.405 1.00 93.06 90 SER A CA 1
ATOM 746 C C . SER A 1 90 ? 16.196 -4.607 6.216 1.00 93.06 90 SER A C 1
ATOM 748 O O . SER A 1 90 ? 16.175 -5.556 6.995 1.00 93.06 90 SER A O 1
ATOM 750 N N . ASP A 1 91 ? 17.243 -3.789 6.120 1.00 91.88 91 ASP A N 1
ATOM 751 C CA . ASP A 1 91 ? 18.490 -4.017 6.868 1.00 91.88 91 ASP A CA 1
ATOM 752 C C . ASP A 1 91 ? 18.295 -3.957 8.393 1.00 91.88 91 ASP A C 1
ATOM 754 O O . ASP A 1 91 ? 19.077 -4.524 9.150 1.00 91.88 91 ASP A O 1
ATOM 758 N N . THR A 1 92 ? 17.227 -3.303 8.864 1.00 90.50 92 THR A N 1
ATOM 759 C CA . THR A 1 92 ? 16.957 -3.145 10.299 1.00 90.50 92 THR A CA 1
ATOM 760 C C . THR A 1 92 ? 16.212 -4.319 10.926 1.00 90.50 92 THR A C 1
ATOM 762 O O . THR A 1 92 ? 16.352 -4.544 12.123 1.00 90.50 92 THR A O 1
ATOM 765 N N . ASN A 1 93 ? 15.369 -5.037 10.176 1.00 90.94 93 ASN A N 1
ATOM 766 C CA . ASN A 1 93 ? 14.531 -6.108 10.744 1.00 90.94 93 ASN A CA 1
ATOM 767 C C . ASN A 1 93 ? 14.281 -7.307 9.820 1.00 90.94 93 ASN A C 1
ATOM 769 O O . ASN A 1 93 ? 13.519 -8.203 10.172 1.00 90.94 93 ASN A O 1
ATOM 773 N N . GLY A 1 94 ? 14.893 -7.339 8.639 1.00 91.81 94 GLY A N 1
ATOM 774 C CA . GLY A 1 94 ? 14.770 -8.437 7.686 1.00 91.81 94 GLY A CA 1
ATOM 775 C C . GLY A 1 94 ? 13.400 -8.560 7.011 1.00 91.81 94 GLY A C 1
ATOM 776 O O . GLY A 1 94 ? 13.213 -9.468 6.202 1.00 91.81 94 GLY A O 1
ATOM 777 N N . LEU A 1 95 ? 12.437 -7.680 7.311 1.00 90.62 95 LEU A N 1
ATOM 778 C CA . LEU A 1 95 ? 11.077 -7.805 6.793 1.00 90.62 95 LEU A CA 1
ATOM 779 C C . LEU A 1 95 ? 10.985 -7.345 5.341 1.00 90.62 95 LEU A C 1
ATOM 781 O O . LEU A 1 95 ? 11.579 -6.340 4.940 1.00 90.62 95 LEU A O 1
ATOM 785 N N . LEU A 1 96 ? 10.183 -8.071 4.571 1.00 90.62 96 LEU A N 1
ATOM 786 C CA . LEU A 1 96 ? 9.649 -7.640 3.286 1.00 90.62 96 LEU A CA 1
ATOM 787 C C . LEU A 1 96 ? 8.239 -7.100 3.517 1.00 90.62 96 LEU A C 1
ATOM 789 O O . LEU A 1 96 ? 7.520 -7.594 4.382 1.00 90.62 96 LEU A O 1
ATOM 793 N N . ARG A 1 97 ? 7.867 -6.078 2.754 1.00 90.06 97 ARG A N 1
ATOM 794 C CA . ARG A 1 97 ? 6.546 -5.446 2.816 1.00 90.06 97 ARG A CA 1
ATOM 795 C C . ARG A 1 97 ? 5.859 -5.537 1.473 1.00 90.06 97 ARG A C 1
ATOM 797 O O . ARG A 1 97 ? 6.526 -5.495 0.443 1.00 90.06 97 ARG A O 1
ATOM 804 N N . THR A 1 98 ? 4.544 -5.572 1.487 1.00 90.06 98 THR A N 1
ATOM 805 C CA . THR A 1 98 ? 3.718 -5.471 0.291 1.00 90.06 98 THR A CA 1
ATOM 806 C C . THR A 1 98 ? 3.871 -4.074 -0.302 1.00 90.06 98 THR A C 1
ATOM 808 O O . THR A 1 98 ? 3.591 -3.088 0.377 1.00 90.06 98 THR A O 1
ATOM 811 N N . HIS A 1 99 ? 4.318 -3.958 -1.555 1.00 88.81 99 HIS A N 1
ATOM 812 C CA . HIS A 1 99 ? 4.334 -2.674 -2.258 1.00 88.81 99 HIS A CA 1
ATOM 813 C C . HIS A 1 99 ? 3.313 -2.681 -3.389 1.00 88.81 99 HIS A C 1
ATOM 815 O O . HIS A 1 99 ? 3.311 -3.604 -4.193 1.00 88.81 99 HIS A O 1
ATOM 821 N N . ALA A 1 100 ? 2.501 -1.629 -3.460 1.00 88.06 100 ALA A N 1
ATOM 822 C CA . ALA A 1 100 ? 1.834 -1.233 -4.687 1.00 88.06 100 ALA A CA 1
ATOM 823 C C . ALA A 1 100 ? 2.817 -0.372 -5.483 1.00 88.06 100 ALA A C 1
ATOM 825 O O . ALA A 1 100 ? 3.398 0.573 -4.943 1.00 88.06 100 ALA A O 1
ATOM 826 N N . LEU A 1 101 ? 3.065 -0.736 -6.736 1.00 87.12 101 LEU A N 1
ATOM 827 C CA . LEU A 1 101 ? 4.047 -0.066 -7.583 1.00 87.12 101 LEU A CA 1
ATOM 828 C C . LEU A 1 101 ? 3.412 0.321 -8.905 1.00 87.12 101 LEU A C 1
ATOM 830 O O . LEU A 1 101 ? 2.709 -0.480 -9.512 1.00 87.12 101 LEU A O 1
ATOM 834 N N . GLU A 1 102 ? 3.730 1.524 -9.366 1.00 83.50 102 GLU A N 1
ATOM 835 C CA . GLU A 1 102 ? 3.529 1.919 -10.751 1.00 83.50 102 GLU A CA 1
ATOM 836 C C . GLU A 1 102 ? 4.886 1.882 -11.459 1.00 83.50 102 GLU A C 1
ATOM 838 O O . GLU A 1 102 ? 5.814 2.605 -11.091 1.00 83.50 102 GLU A O 1
ATOM 843 N N . VAL A 1 103 ? 5.026 1.017 -12.465 1.00 83.69 103 VAL A N 1
ATOM 844 C CA . VAL A 1 103 ? 6.261 0.906 -13.252 1.00 83.69 103 VAL A CA 1
ATOM 845 C C . VAL A 1 103 ? 6.001 1.379 -14.673 1.00 83.69 103 VAL A C 1
ATOM 847 O O . VAL A 1 103 ? 5.134 0.839 -15.356 1.00 83.69 103 VAL A O 1
ATOM 850 N N . THR A 1 104 ? 6.785 2.358 -15.127 1.00 84.56 104 THR A N 1
ATOM 851 C CA . THR A 1 104 ? 6.812 2.813 -16.522 1.00 84.56 104 THR A CA 1
ATOM 852 C C . THR A 1 104 ? 8.206 2.604 -17.104 1.00 84.56 104 THR A C 1
ATOM 854 O O . THR A 1 104 ? 9.201 2.991 -16.493 1.00 84.56 104 THR A O 1
ATOM 857 N N . VAL A 1 105 ? 8.278 2.013 -18.298 1.00 83.69 105 VAL A N 1
ATOM 858 C CA . VAL A 1 105 ? 9.529 1.823 -19.040 1.00 83.69 105 VAL A CA 1
ATOM 859 C C . VAL A 1 105 ? 9.588 2.805 -20.205 1.00 83.69 105 VAL A C 1
ATOM 861 O O . VAL A 1 105 ? 8.617 2.995 -20.937 1.00 83.69 105 VAL A O 1
ATOM 864 N N . PHE A 1 106 ? 10.752 3.413 -20.388 1.00 83.06 106 PHE A N 1
ATOM 865 C CA . PHE A 1 106 ? 11.029 4.338 -21.478 1.00 83.06 106 PHE A CA 1
ATOM 866 C C . PHE A 1 106 ? 12.122 3.763 -22.380 1.00 83.06 106 PHE A C 1
ATOM 868 O O . PHE A 1 106 ? 13.056 3.127 -21.892 1.00 83.06 106 PHE A O 1
ATOM 875 N N . ALA A 1 107 ? 12.000 3.983 -23.686 1.00 82.69 107 ALA A N 1
ATOM 876 C CA . ALA A 1 107 ? 13.013 3.650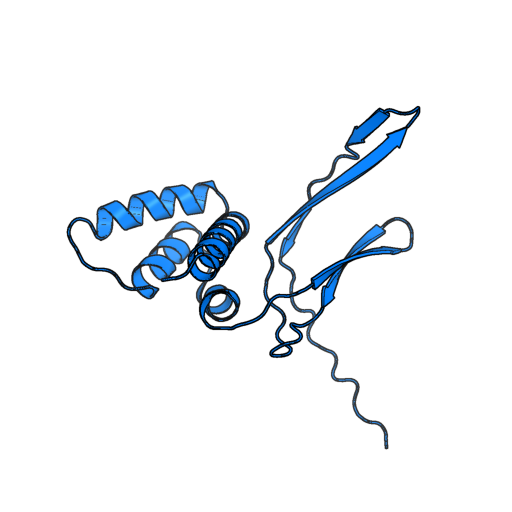 -24.677 1.00 82.69 107 ALA A CA 1
ATOM 877 C C . ALA A 1 107 ? 13.588 4.939 -25.274 1.00 82.69 107 ALA A C 1
ATOM 879 O O . ALA A 1 107 ? 12.851 5.889 -25.534 1.00 82.69 107 ALA A O 1
ATOM 880 N N . LEU A 1 108 ? 14.901 4.967 -25.494 1.00 84.75 108 LEU A N 1
ATOM 881 C CA . LEU A 1 108 ? 15.567 6.052 -26.208 1.00 84.75 108 LEU A CA 1
ATOM 882 C C . LEU A 1 108 ? 15.652 5.684 -27.693 1.00 84.75 108 LEU A C 1
ATOM 884 O O . LEU A 1 108 ? 16.219 4.644 -28.032 1.00 84.75 108 LEU A O 1
ATOM 888 N N . LYS A 1 109 ? 15.103 6.527 -28.568 1.00 85.44 109 LYS A N 1
ATOM 889 C CA . LYS A 1 109 ? 15.248 6.421 -30.026 1.00 85.44 109 LYS A CA 1
ATOM 890 C C . LYS A 1 109 ? 15.586 7.787 -30.598 1.00 85.44 109 LYS A C 1
ATOM 892 O O . LYS A 1 109 ? 14.861 8.734 -30.323 1.00 85.44 109 LYS A O 1
ATOM 897 N N . GLU A 1 110 ? 16.654 7.870 -31.392 1.00 80.94 110 GLU A N 1
ATOM 898 C CA . GLU A 1 110 ? 17.041 9.098 -32.113 1.00 80.94 110 GLU A CA 1
ATOM 899 C C . GLU A 1 110 ? 17.015 10.351 -31.209 1.00 80.94 110 GLU A C 1
ATOM 901 O O . GLU A 1 110 ? 16.376 11.354 -31.521 1.00 80.94 110 GLU A O 1
ATOM 906 N N . ASP A 1 111 ? 17.640 10.249 -30.029 1.00 82.25 111 ASP A N 1
ATOM 907 C CA . ASP A 1 111 ? 17.688 11.289 -28.986 1.00 82.25 111 ASP A CA 1
ATOM 908 C C . ASP A 1 111 ? 16.330 11.744 -28.411 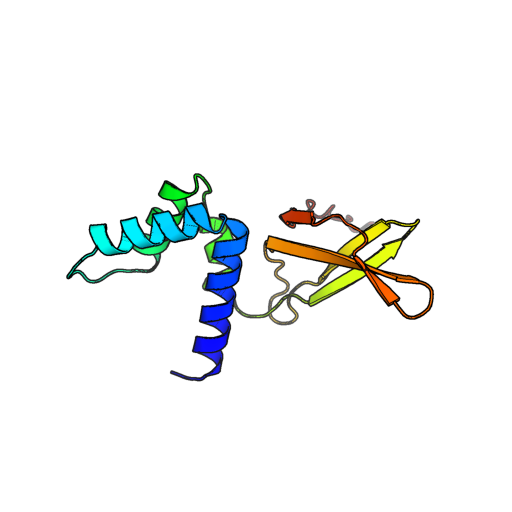1.00 82.25 111 ASP A C 1
ATOM 910 O O . ASP A 1 111 ? 16.244 12.737 -27.686 1.00 82.25 111 ASP A O 1
ATOM 914 N N . LYS A 1 112 ? 15.256 10.986 -28.657 1.00 82.56 112 LYS A N 1
ATOM 915 C CA . LYS A 1 112 ? 13.931 11.178 -28.057 1.00 82.56 112 LYS A CA 1
ATOM 916 C C . LYS A 1 112 ? 13.574 10.031 -27.123 1.00 82.56 112 LYS A C 1
ATOM 918 O O . LYS A 1 112 ? 13.805 8.856 -27.408 1.00 82.56 112 LYS A O 1
ATOM 923 N N . ILE A 1 113 ? 12.974 10.386 -25.990 1.00 81.62 113 ILE A N 1
ATOM 924 C CA . ILE A 1 113 ? 12.438 9.421 -25.034 1.00 81.62 113 ILE A CA 1
ATOM 925 C C . ILE A 1 113 ? 11.006 9.078 -25.447 1.00 81.62 113 ILE A C 1
ATOM 927 O O . ILE A 1 113 ? 10.114 9.922 -25.382 1.00 81.62 113 ILE A O 1
ATOM 931 N N . GLU A 1 114 ? 10.780 7.828 -25.836 1.00 80.94 114 GLU A N 1
ATOM 932 C CA . GLU A 1 114 ? 9.451 7.284 -26.104 1.00 80.94 114 GLU A CA 1
ATOM 933 C C . GLU A 1 114 ? 9.012 6.407 -24.927 1.00 80.94 114 GLU A C 1
ATOM 935 O O . GLU A 1 114 ? 9.740 5.518 -24.476 1.00 80.94 114 GLU A O 1
ATOM 940 N N . LYS A 1 115 ? 7.800 6.637 -24.411 1.00 73.69 115 LYS A N 1
ATOM 941 C CA . LYS A 1 115 ? 7.190 5.740 -23.423 1.00 73.69 115 LYS A CA 1
ATOM 942 C C . LYS A 1 115 ? 6.900 4.408 -24.113 1.00 73.69 115 LYS A C 1
ATOM 944 O O . LYS A 1 115 ? 6.090 4.357 -25.035 1.00 73.69 115 LYS A O 1
ATOM 949 N N . ASN A 1 116 ? 7.546 3.332 -23.665 1.00 64.69 116 ASN A N 1
ATOM 950 C CA . ASN A 1 116 ? 7.208 1.992 -24.120 1.00 64.69 116 ASN A CA 1
ATOM 951 C C . ASN A 1 116 ? 6.028 1.530 -23.259 1.00 64.69 116 ASN A C 1
ATOM 953 O O . ASN A 1 116 ? 6.183 1.147 -22.100 1.00 64.69 116 ASN A O 1
ATOM 957 N N . THR A 1 117 ? 4.828 1.763 -23.781 1.00 46.97 117 THR A N 1
ATOM 958 C CA . THR A 1 117 ? 3.564 1.698 -23.050 1.00 46.97 117 THR A CA 1
ATOM 959 C C . THR A 1 117 ? 3.345 0.313 -22.465 1.00 46.97 117 THR A C 1
ATOM 961 O O . THR A 1 117 ? 3.054 -0.607 -23.213 1.00 46.97 117 THR A O 1
ATOM 964 N N . ASN A 1 118 ? 3.483 0.196 -21.142 1.00 46.62 118 ASN A N 1
ATOM 965 C CA . ASN A 1 118 ? 2.654 -0.620 -20.254 1.00 46.62 118 ASN A CA 1
ATOM 966 C C . ASN A 1 118 ? 2.904 -0.154 -18.812 1.00 46.62 118 ASN A C 1
ATOM 968 O O . ASN A 1 118 ? 4.037 -0.203 -18.332 1.00 46.62 118 ASN A O 1
ATOM 972 N N . THR A 1 119 ? 1.855 0.327 -18.142 1.00 49.41 119 THR A N 1
ATOM 973 C CA . THR A 1 119 ? 1.869 0.534 -16.691 1.00 49.41 119 THR A CA 1
ATOM 974 C C . THR A 1 119 ? 1.513 -0.799 -16.047 1.00 49.41 119 THR A C 1
ATOM 976 O O . THR A 1 119 ? 0.437 -1.336 -16.304 1.00 49.41 119 THR A O 1
ATOM 979 N N . TYR A 1 120 ? 2.409 -1.342 -15.227 1.00 50.50 120 TYR A N 1
ATOM 980 C CA . TYR A 1 120 ? 2.127 -2.545 -14.449 1.00 50.50 120 TYR A CA 1
ATOM 981 C C . TYR A 1 120 ? 1.870 -2.144 -13.001 1.00 50.50 120 TYR A C 1
ATOM 983 O O . TYR A 1 120 ? 2.768 -1.605 -12.353 1.00 50.50 120 TYR A O 1
ATOM 991 N N . THR A 1 121 ? 0.667 -2.431 -12.506 1.00 47.66 121 THR A N 1
ATOM 992 C CA . THR A 1 121 ? 0.379 -2.465 -11.072 1.00 47.66 121 THR A CA 1
ATOM 993 C C . THR A 1 121 ? 0.586 -3.898 -10.618 1.00 47.66 121 THR A C 1
ATOM 995 O O . THR A 1 121 ? -0.169 -4.789 -10.998 1.00 47.66 121 THR A O 1
ATOM 998 N N . THR A 1 122 ? 1.661 -4.142 -9.876 1.00 50.25 122 THR A N 1
ATOM 999 C CA . THR A 1 122 ? 1.888 -5.439 -9.236 1.00 50.25 122 THR A CA 1
ATOM 1000 C C . THR A 1 122 ? 1.754 -5.257 -7.741 1.00 50.25 122 THR A C 1
ATOM 1002 O O . THR A 1 122 ? 2.392 -4.377 -7.164 1.00 50.25 122 THR A O 1
ATOM 1005 N N . ASP A 1 123 ? 0.970 -6.125 -7.116 1.00 49.19 123 ASP A N 1
ATOM 1006 C CA . ASP A 1 123 ? 1.174 -6.440 -5.715 1.00 49.19 123 ASP A CA 1
ATOM 1007 C C . ASP A 1 123 ? 2.430 -7.301 -5.653 1.00 49.19 123 ASP A C 1
ATOM 1009 O O . ASP A 1 123 ? 2.544 -8.303 -6.372 1.00 49.19 123 ASP A O 1
ATOM 1013 N N . THR A 1 124 ? 3.421 -6.917 -4.852 1.00 49.72 124 THR A N 1
ATOM 1014 C CA . THR A 1 124 ? 4.532 -7.828 -4.572 1.00 49.72 124 THR A CA 1
ATOM 1015 C C . THR A 1 124 ? 3.995 -8.971 -3.713 1.00 49.72 124 THR A C 1
ATOM 1017 O O . THR A 1 124 ? 4.056 -8.925 -2.487 1.00 49.72 124 THR A O 1
ATOM 1020 N N . PHE A 1 125 ? 3.435 -10.008 -4.338 1.00 41.78 125 PHE A N 1
ATOM 1021 C CA . PHE A 1 125 ? 3.143 -11.244 -3.628 1.00 41.78 125 PHE A CA 1
ATOM 1022 C C . PHE A 1 125 ? 4.474 -11.842 -3.184 1.00 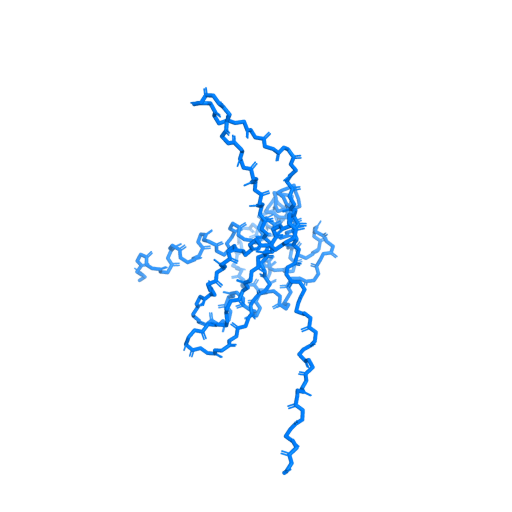41.78 125 PHE A C 1
ATOM 1024 O O . PHE A 1 125 ? 5.345 -12.149 -4.004 1.00 41.78 125 PHE A O 1
ATOM 1031 N N . LEU A 1 126 ? 4.635 -12.004 -1.872 1.00 38.56 126 LEU A N 1
ATOM 1032 C CA . LEU A 1 126 ? 5.686 -12.834 -1.310 1.00 38.56 126 LEU A CA 1
ATOM 1033 C C . LEU A 1 126 ? 5.523 -14.231 -1.911 1.00 38.56 126 LEU A C 1
ATOM 1035 O O . LEU A 1 126 ? 4.642 -14.991 -1.508 1.00 38.56 126 LEU A O 1
ATOM 1039 N N . ALA A 1 127 ? 6.362 -14.587 -2.884 1.00 28.55 127 ALA A N 1
ATOM 1040 C CA . ALA A 1 127 ? 6.534 -15.989 -3.218 1.00 28.55 127 ALA A CA 1
ATOM 1041 C C . ALA A 1 127 ? 6.917 -16.697 -1.907 1.00 28.55 127 ALA A C 1
ATOM 1043 O O . ALA A 1 127 ? 7.843 -16.224 -1.233 1.00 28.55 127 ALA A O 1
ATOM 1044 N N . PRO A 1 128 ? 6.224 -17.778 -1.500 1.00 25.86 128 PRO A N 1
ATOM 1045 C CA . PRO A 1 128 ? 6.586 -18.490 -0.290 1.00 25.86 128 PRO A CA 1
ATOM 1046 C C . PRO A 1 128 ? 8.052 -18.875 -0.423 1.00 25.86 128 PRO A C 1
ATOM 1048 O O . PRO A 1 128 ? 8.459 -19.504 -1.406 1.00 25.86 128 PRO A O 1
ATOM 1051 N N . SER A 1 129 ? 8.859 -18.430 0.538 1.00 31.81 129 SER A N 1
ATOM 1052 C CA . SER A 1 129 ? 10.260 -18.796 0.596 1.00 31.81 129 SER A CA 1
ATOM 1053 C C . SER A 1 129 ? 10.319 -20.319 0.611 1.00 31.81 129 SER A C 1
ATOM 1055 O O . SER A 1 129 ? 9.951 -20.977 1.585 1.00 31.81 129 SER A O 1
ATOM 1057 N N . LYS A 1 130 ? 10.758 -20.919 -0.502 1.00 26.00 130 LYS A N 1
ATOM 1058 C CA . LYS A 1 130 ? 11.256 -22.288 -0.466 1.00 26.00 130 LYS A CA 1
ATOM 1059 C C . LYS A 1 130 ? 12.390 -22.254 0.547 1.00 26.00 130 LYS A C 1
ATOM 1061 O O . LYS A 1 130 ? 13.463 -21.728 0.258 1.00 26.00 130 LYS A O 1
ATOM 1066 N N . ARG A 1 131 ? 12.124 -22.764 1.754 1.00 28.08 131 ARG A N 1
ATOM 1067 C CA . ARG A 1 131 ? 13.153 -23.162 2.710 1.00 28.08 131 ARG A CA 1
ATOM 1068 C C . ARG A 1 131 ? 14.081 -24.094 1.941 1.00 28.08 131 ARG A C 1
ATOM 1070 O O . ARG A 1 131 ? 13.747 -25.258 1.737 1.00 28.08 131 ARG A O 1
ATOM 1077 N N . TYR A 1 132 ? 15.213 -23.576 1.476 1.00 28.45 132 TYR A N 1
ATOM 1078 C CA . TYR A 1 132 ? 16.328 -24.429 1.111 1.00 28.45 132 TYR A CA 1
ATOM 1079 C C . TYR A 1 132 ? 16.765 -25.092 2.411 1.00 28.45 132 TYR A C 1
ATOM 1081 O O . TYR A 1 132 ? 17.320 -24.456 3.309 1.00 28.45 132 TYR A O 1
ATOM 1089 N N . GLY A 1 133 ? 16.360 -26.353 2.549 1.00 26.56 133 GLY A N 1
ATOM 1090 C CA . GLY A 1 133 ? 16.797 -27.215 3.623 1.00 26.56 133 GLY A CA 1
ATOM 1091 C C . GLY A 1 133 ? 18.318 -27.245 3.639 1.00 26.56 133 GLY A C 1
ATOM 1092 O O . GLY A 1 133 ? 18.960 -27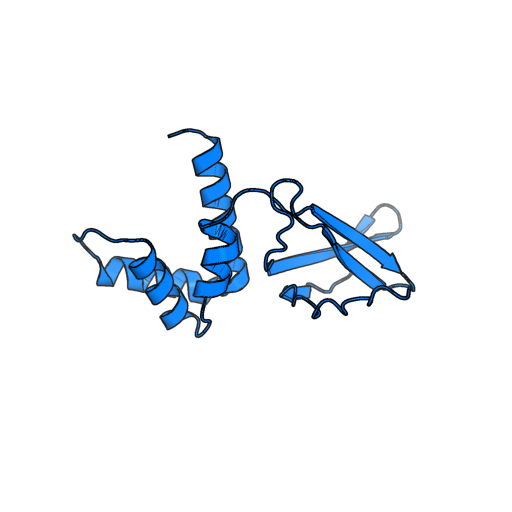.386 2.601 1.00 26.56 133 GLY A O 1
ATOM 1093 N N . LYS A 1 134 ? 18.874 -27.102 4.841 1.00 33.12 134 LYS A N 1
ATOM 1094 C CA . LYS A 1 134 ? 20.224 -27.556 5.154 1.00 33.12 134 LYS A CA 1
ATOM 1095 C C . LYS A 1 134 ? 20.338 -29.013 4.711 1.00 33.12 134 LYS A C 1
ATOM 1097 O O . LYS A 1 134 ? 19.691 -29.871 5.312 1.00 33.12 134 LYS A O 1
ATOM 1102 N N . THR A 1 135 ? 21.166 -29.289 3.716 1.00 30.55 135 THR A N 1
ATOM 1103 C CA . THR A 1 135 ? 21.737 -30.626 3.568 1.00 30.55 135 THR A CA 1
ATOM 1104 C C . THR A 1 135 ? 23.018 -30.648 4.392 1.00 30.55 135 THR A C 1
ATOM 1106 O O . THR A 1 135 ? 23.824 -29.720 4.314 1.00 30.55 135 THR A O 1
ATOM 1109 N N . ARG A 1 136 ? 23.083 -31.650 5.269 1.00 32.28 136 ARG A N 1
ATOM 1110 C CA . ARG A 1 136 ? 24.229 -32.016 6.102 1.00 32.28 136 ARG A CA 1
ATOM 1111 C C . ARG A 1 136 ? 25.456 -32.342 5.265 1.00 32.28 136 ARG A C 1
ATOM 1113 O O . ARG A 1 136 ? 25.255 -32.820 4.127 1.00 32.28 136 ARG A O 1
#

Radius of gyration: 18.76 Å; chains: 1; bounding box: 43×48×51 Å

pLDDT: mean 81.09, std 20.06, range [25.86, 97.75]

Foldseek 3Di:
DDPVVVVLVVVLLVQLCLVLDVVLSVVLVVVLCVVQPPHDDDPVSSQVSSCVSSVDNCPVLCCQRPVDDFDWDWDWDDDPNDTDTDIFAGPVPRDDHWTFDWDWDWDADPNDIDTPDDTDGDGPPPPPPPPPDDDD

Organism: NCBI:txid1001598

InterPro domains:
  IPR014782 Peptidase M1, membrane alanine aminopeptidase [PF01433] (1-65)
  IPR027268 Peptidase M4/M1, CTD superfamily [G3DSA:1.10.390.10] (1-70)
  IPR050344 Peptidase M1 family aminopeptidases [PTHR11533] (1-89)

Sequence (136 aa):
FDGISYSKGASVLRQLMYYIGEDSFRNAMRKYFQKFKNSNTIQNDFLDTMSETSGIDIRNWSKEWLDTTGVNTLLPVWKENRLFIRQLPSDTNGLLRTHALEVTVFALKEDKIEKNTNTYTTDTFLAPSKRYGKTR

Secondary structure (DSSP, 8-state):
--HHHHHHHHHHHHHHHHHH-HHHHHHHHHHHHHHTTTS---HHHHHHHHHHHHSS--HHHHHHHTS-----EEEEEEETTEEEEEEEPPTTT------EEEEEEEEEETTEEEEEEEEEEEE-------------